Protein AF-A0A1R1DCY3-F1 (afdb_monomer_lite)

Radius of gyration: 13.81 Å; chains: 1; bounding box: 33×36×29 Å

Structure (mmCIF, N/CA/C/O backbone):
data_AF-A0A1R1DCY3-F1
#
_entry.id   AF-A0A1R1DCY3-F1
#
loop_
_atom_site.group_PDB
_atom_site.id
_atom_site.type_symbol
_atom_site.label_atom_id
_atom_site.label_alt_id
_atom_site.label_comp_id
_atom_site.label_asym_id
_atom_site.label_entity_id
_atom_site.label_seq_id
_atom_site.pdbx_PDB_ins_code
_atom_site.Cartn_x
_atom_site.Cartn_y
_atom_site.Cartn_z
_atom_site.occupancy
_atom_site.B_iso_or_equiv
_atom_site.auth_seq_id
_atom_site.auth_comp_id
_atom_site.auth_asym_id
_atom_site.auth_atom_id
_atom_site.pdbx_PDB_model_num
ATOM 1 N N . MET A 1 1 ? 16.837 -27.826 -0.878 1.00 39.38 1 MET A N 1
ATOM 2 C CA . MET A 1 1 ? 16.755 -26.484 -0.266 1.00 39.38 1 MET A CA 1
ATOM 3 C C . MET A 1 1 ? 17.724 -25.576 -0.997 1.00 39.38 1 MET A C 1
ATOM 5 O O . MET A 1 1 ? 18.915 -25.643 -0.728 1.00 39.38 1 MET A O 1
ATOM 9 N N . THR A 1 2 ? 17.260 -24.794 -1.966 1.00 38.97 2 THR A N 1
ATOM 10 C CA . THR A 1 2 ? 18.097 -23.755 -2.578 1.00 38.97 2 THR A CA 1
ATOM 11 C C . THR A 1 2 ? 17.827 -22.463 -1.826 1.00 38.97 2 THR A C 1
ATOM 13 O O . THR A 1 2 ? 16.765 -21.864 -1.973 1.00 38.97 2 THR A O 1
ATOM 16 N N . ASN A 1 3 ? 18.776 -22.086 -0.971 1.00 49.34 3 ASN A N 1
ATOM 17 C CA . ASN A 1 3 ? 18.867 -20.747 -0.409 1.00 49.34 3 ASN A CA 1
ATOM 18 C C . ASN A 1 3 ? 19.118 -19.790 -1.581 1.00 49.34 3 ASN A C 1
ATOM 20 O O . ASN A 1 3 ? 20.239 -1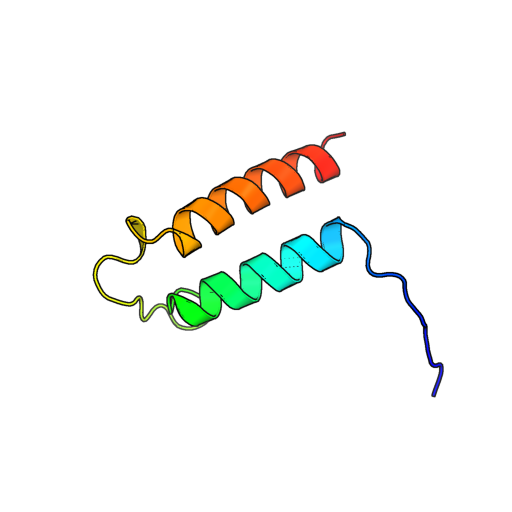9.701 -2.075 1.00 49.34 3 ASN A O 1
ATOM 24 N N . LEU A 1 4 ? 18.064 -19.148 -2.087 1.00 51.69 4 LEU A N 1
ATOM 25 C CA . LEU A 1 4 ? 18.223 -17.969 -2.925 1.00 51.69 4 LEU A CA 1
ATOM 26 C C . LEU A 1 4 ? 18.333 -16.772 -1.985 1.00 51.69 4 LEU A C 1
ATOM 28 O O . LEU A 1 4 ? 17.318 -16.284 -1.494 1.00 51.69 4 LEU A O 1
ATOM 32 N N . ASP A 1 5 ? 19.553 -16.276 -1.794 1.00 52.94 5 ASP A N 1
ATOM 33 C CA . ASP A 1 5 ? 19.785 -14.845 -1.583 1.00 52.94 5 ASP A CA 1
ATOM 34 C C . ASP A 1 5 ? 19.269 -14.110 -2.835 1.00 52.94 5 ASP A C 1
ATOM 36 O O . ASP A 1 5 ? 20.017 -13.707 -3.724 1.00 52.94 5 ASP A O 1
ATOM 40 N N . LYS A 1 6 ? 17.943 -14.016 -2.977 1.00 57.50 6 LYS A N 1
ATOM 41 C CA . LYS A 1 6 ? 17.324 -13.073 -3.897 1.00 57.50 6 LYS A CA 1
ATOM 42 C C . LYS A 1 6 ? 17.470 -11.730 -3.207 1.00 57.50 6 LYS A C 1
ATOM 44 O O . LYS A 1 6 ? 16.752 -11.445 -2.255 1.00 57.50 6 LYS A O 1
ATOM 49 N N . THR A 1 7 ? 18.379 -10.892 -3.689 1.00 60.62 7 THR A N 1
ATOM 50 C CA . THR A 1 7 ? 18.180 -9.448 -3.576 1.00 60.62 7 THR A CA 1
ATOM 51 C C . THR A 1 7 ? 16.784 -9.161 -4.118 1.00 60.62 7 THR A C 1
ATOM 53 O O . THR A 1 7 ? 16.585 -9.204 -5.331 1.00 60.62 7 THR A O 1
ATOM 56 N N . GLU A 1 8 ? 15.809 -8.992 -3.222 1.00 73.06 8 GLU A N 1
ATOM 57 C CA . GLU A 1 8 ? 14.430 -8.682 -3.593 1.00 73.06 8 GLU A CA 1
ATOM 58 C C . GLU A 1 8 ? 14.442 -7.457 -4.509 1.00 73.06 8 GLU A C 1
ATOM 60 O O . GLU A 1 8 ? 15.085 -6.439 -4.192 1.00 73.06 8 GLU A O 1
ATOM 65 N N . SER A 1 9 ? 13.769 -7.583 -5.655 1.00 90.06 9 SER A N 1
ATOM 66 C CA . SER A 1 9 ? 13.622 -6.487 -6.606 1.00 90.06 9 SER A CA 1
ATOM 67 C C . SER A 1 9 ? 12.896 -5.310 -5.944 1.00 90.06 9 SER A C 1
ATOM 69 O O . SER A 1 9 ? 12.239 -5.462 -4.910 1.00 90.06 9 SER A O 1
ATOM 71 N N . GLU A 1 10 ? 13.029 -4.106 -6.505 1.00 92.19 10 GLU A N 1
ATOM 72 C CA . GLU A 1 10 ? 12.246 -2.954 -6.031 1.00 92.19 10 GLU A CA 1
ATOM 73 C C . GLU A 1 10 ? 10.741 -3.270 -6.070 1.00 92.19 10 GLU A C 1
ATOM 75 O O . GLU A 1 10 ? 10.029 -2.981 -5.111 1.00 92.19 10 GLU A O 1
ATOM 80 N N . GLU A 1 11 ? 10.284 -3.952 -7.123 1.00 94.00 11 GLU A N 1
ATOM 81 C CA . GLU A 1 11 ? 8.904 -4.414 -7.281 1.00 94.00 11 GLU A CA 1
ATOM 82 C C . GLU A 1 11 ? 8.469 -5.354 -6.145 1.00 94.00 11 GLU A C 1
ATOM 84 O O . GLU A 1 11 ? 7.453 -5.097 -5.498 1.00 94.00 11 GLU A O 1
ATOM 89 N N . ASP A 1 12 ? 9.260 -6.390 -5.837 1.00 94.50 12 ASP A N 1
ATOM 90 C CA . ASP A 1 12 ? 8.949 -7.344 -4.760 1.00 94.50 12 ASP A CA 1
ATOM 91 C C . ASP A 1 12 ? 8.805 -6.629 -3.408 1.00 94.50 12 ASP A C 1
ATOM 93 O O . ASP A 1 12 ? 7.872 -6.892 -2.640 1.00 94.50 12 ASP A O 1
ATOM 97 N N . LYS A 1 13 ? 9.704 -5.677 -3.125 1.00 95.38 13 LYS A N 1
ATOM 98 C CA . LYS A 1 13 ? 9.673 -4.881 -1.890 1.00 95.38 13 LYS A CA 1
ATOM 99 C C . LYS A 1 13 ? 8.412 -4.032 -1.804 1.00 95.38 13 LYS A C 1
ATOM 101 O O . LYS A 1 13 ? 7.764 -4.008 -0.758 1.00 95.38 13 LYS A O 1
ATOM 106 N N . LEU A 1 14 ? 8.048 -3.368 -2.899 1.00 97.00 14 LEU A N 1
ATOM 107 C CA . LEU A 1 14 ? 6.853 -2.530 -2.985 1.00 97.00 14 LEU A CA 1
ATOM 108 C C . LEU A 1 14 ? 5.570 -3.356 -2.823 1.00 97.00 14 LEU A C 1
ATOM 110 O O . LEU A 1 14 ? 4.684 -2.971 -2.058 1.00 97.00 14 LEU A O 1
ATOM 114 N N . ILE A 1 15 ? 5.482 -4.526 -3.464 1.00 96.38 15 ILE A N 1
ATOM 115 C CA . ILE A 1 15 ? 4.345 -5.446 -3.317 1.00 96.38 15 ILE A CA 1
ATOM 116 C C . ILE A 1 15 ? 4.217 -5.918 -1.863 1.00 96.38 15 ILE A C 1
ATOM 118 O O . ILE A 1 15 ? 3.124 -5.871 -1.286 1.00 96.38 15 ILE A O 1
ATOM 122 N N . ASN A 1 16 ? 5.324 -6.330 -1.243 1.00 96.81 16 ASN A N 1
ATOM 123 C CA 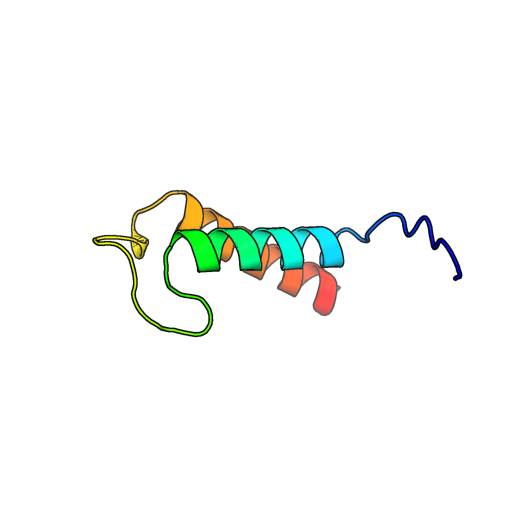. ASN A 1 16 ? 5.337 -6.767 0.152 1.00 96.81 16 ASN A CA 1
ATOM 124 C C . ASN A 1 16 ? 4.926 -5.639 1.111 1.00 96.81 16 ASN A C 1
ATOM 126 O O . ASN A 1 16 ? 4.123 -5.863 2.024 1.00 96.81 16 ASN A O 1
ATOM 130 N N . GLU A 1 17 ? 5.422 -4.419 0.890 1.00 97.62 17 GLU A N 1
ATOM 131 C CA . GLU A 1 17 ? 5.038 -3.239 1.665 1.00 97.62 17 GLU A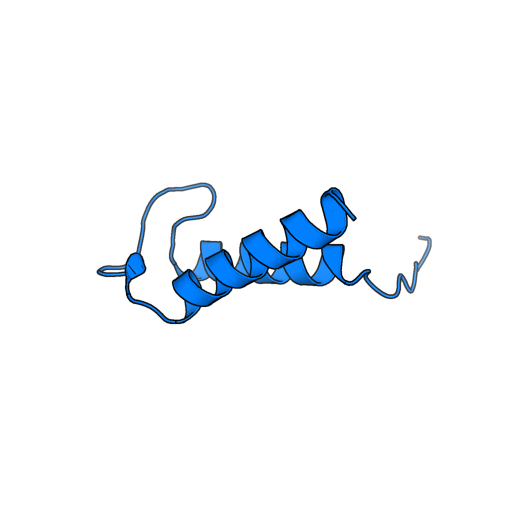 CA 1
ATOM 132 C C . GLU A 1 17 ? 3.532 -2.964 1.536 1.00 97.62 17 GLU A C 1
ATOM 134 O O . GLU A 1 17 ? 2.833 -2.881 2.552 1.00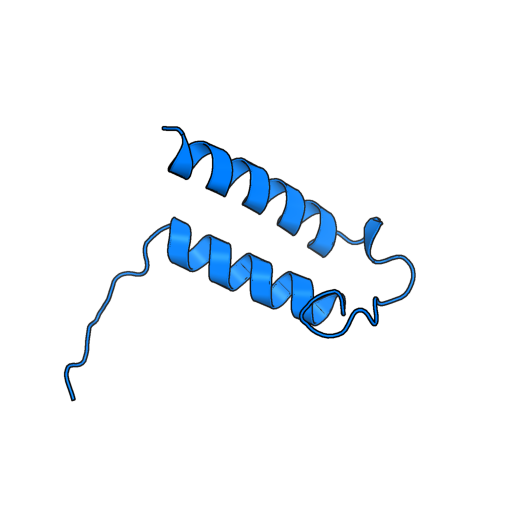 97.62 17 GLU A O 1
ATOM 139 N N . LYS A 1 18 ? 3.002 -2.926 0.306 1.00 97.62 18 LYS A N 1
ATOM 140 C CA . LYS A 1 18 ? 1.572 -2.717 0.037 1.00 97.62 18 LYS A CA 1
ATOM 141 C C . LYS A 1 18 ? 0.702 -3.742 0.759 1.00 97.62 18 LYS A C 1
ATOM 143 O O . LYS A 1 18 ? -0.277 -3.369 1.404 1.00 97.62 18 LYS A O 1
ATOM 148 N N . ILE A 1 19 ? 1.055 -5.027 0.688 1.00 97.38 19 ILE A N 1
ATOM 149 C CA . ILE A 1 19 ? 0.305 -6.104 1.351 1.00 97.38 19 ILE A CA 1
ATOM 150 C C . ILE A 1 19 ? 0.285 -5.898 2.870 1.00 97.38 19 ILE A C 1
ATOM 152 O O . ILE A 1 19 ? -0.754 -6.088 3.506 1.00 97.38 19 ILE A O 1
ATOM 156 N N . ASN A 1 20 ? 1.412 -5.513 3.469 1.00 97.62 20 ASN A N 1
ATOM 157 C CA . ASN A 1 20 ? 1.494 -5.291 4.911 1.00 97.62 20 ASN A CA 1
ATOM 158 C C . ASN A 1 20 ? 0.664 -4.080 5.355 1.00 97.62 20 ASN A C 1
ATOM 160 O O . ASN A 1 20 ? -0.060 -4.172 6.349 1.00 97.62 20 ASN A O 1
ATOM 164 N N . LEU A 1 21 ? 0.697 -2.985 4.593 1.00 97.81 21 LEU A N 1
ATOM 165 C CA . LEU A 1 21 ? -0.139 -1.809 4.844 1.00 97.81 21 LEU A CA 1
ATOM 166 C C . LEU A 1 21 ? -1.629 -2.146 4.695 1.00 97.81 21 LEU A C 1
ATOM 168 O O . LEU A 1 21 ? -2.425 -1.830 5.577 1.00 97.81 21 LEU A O 1
ATOM 172 N N . ALA A 1 22 ? -2.004 -2.869 3.639 1.00 97.00 22 ALA A N 1
ATOM 173 C CA . ALA A 1 22 ? -3.383 -3.282 3.402 1.00 97.00 22 ALA A CA 1
ATOM 174 C C . ALA A 1 22 ? -3.916 -4.198 4.520 1.00 97.00 22 ALA A C 1
ATOM 176 O O . ALA A 1 22 ? -5.048 -4.029 4.975 1.00 97.00 22 ALA A O 1
ATOM 177 N N . LYS A 1 23 ? -3.093 -5.132 5.023 1.00 96.69 23 LYS A N 1
ATOM 178 C CA . LYS A 1 23 ? -3.427 -5.957 6.199 1.00 96.69 23 LYS A CA 1
ATOM 179 C C . LYS A 1 23 ? -3.629 -5.104 7.449 1.00 96.69 23 LYS A C 1
ATOM 181 O O . LYS A 1 23 ? -4.612 -5.304 8.153 1.00 96.69 23 LYS A O 1
ATOM 186 N N . LYS A 1 24 ? -2.728 -4.151 7.710 1.00 95.69 24 LYS A N 1
ATOM 187 C CA . LYS A 1 24 ? -2.804 -3.244 8.868 1.00 95.69 24 LYS A CA 1
ATOM 188 C C . LYS A 1 24 ? -4.073 -2.389 8.850 1.00 95.69 24 LYS A C 1
ATOM 190 O O . LYS A 1 24 ? -4.651 -2.135 9.901 1.00 95.69 24 LYS A O 1
ATOM 195 N N . LEU A 1 25 ? -4.510 -1.975 7.663 1.00 96.94 25 LEU A N 1
ATOM 196 C CA . LEU A 1 25 ? -5.738 -1.206 7.477 1.00 96.94 25 LEU A CA 1
ATOM 197 C C . LEU A 1 25 ? -7.008 -2.062 7.459 1.00 96.94 25 LEU A C 1
ATOM 199 O O . LEU A 1 25 ? -8.090 -1.487 7.492 1.00 96.94 25 LEU A O 1
ATOM 203 N N . GLY A 1 26 ? -6.905 -3.394 7.412 1.00 96.31 26 GLY A N 1
ATOM 204 C CA . GLY A 1 26 ? -8.065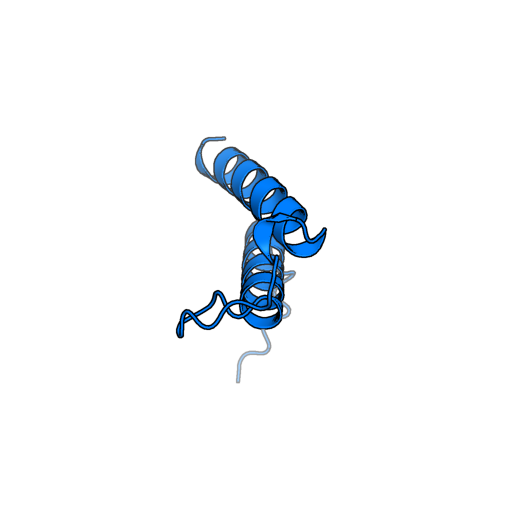 -4.286 7.326 1.00 96.31 26 GLY A CA 1
ATOM 205 C C . GLY A 1 26 ? -8.715 -4.335 5.939 1.00 96.31 26 GLY A C 1
ATOM 206 O O . GLY A 1 26 ? -9.869 -4.727 5.814 1.00 96.31 26 GLY A O 1
ATOM 207 N N . ILE A 1 27 ? -7.984 -3.952 4.889 1.00 95.88 27 ILE A N 1
ATOM 208 C CA . ILE A 1 27 ? -8.468 -3.930 3.495 1.00 95.88 27 ILE A CA 1
ATOM 209 C C . ILE A 1 27 ? -7.867 -5.056 2.642 1.00 95.88 27 ILE A C 1
ATOM 211 O O . ILE A 1 27 ? -7.924 -5.017 1.415 1.00 95.88 27 ILE A O 1
ATOM 215 N N . TRP A 1 28 ? -7.270 -6.070 3.276 1.00 94.75 28 TRP A N 1
ATOM 216 C CA . TRP A 1 28 ? -6.650 -7.207 2.593 1.00 94.75 28 TRP A CA 1
ATOM 217 C C . TRP A 1 28 ? -7.399 -8.517 2.856 1.00 94.75 28 TRP A C 1
ATOM 219 O O . TRP A 1 28 ? -7.513 -8.949 4.004 1.00 94.75 28 TRP A O 1
ATOM 229 N N . LYS A 1 29 ? -7.817 -9.198 1.777 1.00 91.00 29 LYS A N 1
ATOM 230 C CA . LYS A 1 29 ? -8.648 -10.424 1.745 1.00 91.00 29 LYS A CA 1
ATOM 231 C C . LYS A 1 29 ? -10.045 -10.258 2.346 1.00 91.00 29 LYS A C 1
ATOM 233 O O . LYS A 1 29 ? -11.026 -10.377 1.623 1.00 91.00 29 LYS A O 1
ATOM 238 N N . SER A 1 30 ? -10.126 -9.994 3.644 1.00 86.75 30 SER A N 1
ATOM 239 C CA . SER A 1 30 ? -11.377 -9.678 4.329 1.00 86.75 30 SER A CA 1
ATOM 240 C C . SER A 1 30 ? -11.493 -8.165 4.404 1.00 86.75 30 SER A C 1
ATOM 242 O O . SER A 1 30 ? -10.608 -7.519 4.958 1.00 86.75 30 SER A O 1
ATOM 244 N N . PHE A 1 31 ? -12.553 -7.596 3.835 1.00 90.12 31 PHE A N 1
ATOM 245 C CA . PHE A 1 31 ? -12.793 -6.156 3.898 1.00 90.12 31 PHE A CA 1
ATOM 246 C C . PHE A 1 31 ? -13.412 -5.797 5.254 1.00 90.12 31 PHE A C 1
ATOM 248 O O . PHE A 1 31 ? -14.629 -5.742 5.404 1.00 90.12 31 PHE A O 1
ATOM 255 N N . ASN A 1 32 ? -12.552 -5.613 6.253 1.00 94.88 32 ASN A N 1
ATOM 256 C CA . ASN A 1 32 ? -12.903 -5.163 7.598 1.00 94.88 32 ASN A CA 1
ATOM 257 C C . ASN A 1 32 ? -12.032 -3.951 7.973 1.00 94.88 32 ASN A C 1
ATOM 259 O O . ASN A 1 32 ? -11.144 -4.072 8.825 1.00 94.88 32 ASN A O 1
ATOM 263 N N . PRO A 1 33 ? -12.206 -2.817 7.272 1.00 95.25 33 PRO A N 1
ATOM 264 C CA . PRO A 1 33 ? -11.334 -1.669 7.423 1.00 95.25 33 PRO A CA 1
ATOM 265 C C . PRO A 1 33 ? -11.414 -1.062 8.822 1.00 95.25 33 PRO A C 1
ATOM 267 O O . PRO A 1 33 ? -12.488 -0.961 9.414 1.00 95.25 33 PRO A O 1
ATOM 270 N N . ILE A 1 34 ? -10.279 -0.579 9.323 1.00 95.00 34 ILE A N 1
ATOM 271 C CA . ILE A 1 34 ? -10.278 0.269 10.518 1.00 95.00 34 ILE A CA 1
ATOM 272 C C . ILE A 1 34 ? -10.984 1.601 10.229 1.00 95.00 34 ILE A C 1
ATOM 274 O O . ILE A 1 34 ? -10.952 2.114 9.107 1.00 95.00 34 ILE A O 1
ATOM 278 N N . GLU A 1 35 ? -11.595 2.200 11.249 1.00 95.69 35 GLU A N 1
ATOM 279 C CA . GLU A 1 35 ? -12.320 3.461 11.088 1.00 95.69 35 GLU A CA 1
ATOM 280 C C . GLU A 1 35 ? -11.412 4.573 10.528 1.00 95.69 35 GLU A C 1
ATOM 282 O O . GLU A 1 35 ? -10.297 4.824 11.009 1.00 95.69 35 GLU A O 1
ATOM 287 N N . GLY A 1 36 ? -11.895 5.227 9.468 1.00 95.31 36 GLY A N 1
ATOM 288 C CA . GLY A 1 36 ? -11.191 6.314 8.791 1.00 95.31 36 GLY A CA 1
ATOM 289 C C . GLY A 1 36 ? -9.897 5.897 8.084 1.00 95.31 36 GLY A C 1
ATOM 290 O O . GLY A 1 36 ? -9.019 6.749 7.921 1.00 95.31 36 GLY A O 1
ATOM 291 N N . TYR A 1 37 ? -9.745 4.622 7.690 1.00 94.12 37 TYR A N 1
ATOM 292 C CA . TYR A 1 37 ? -8.532 4.095 7.041 1.00 94.12 37 TYR A CA 1
ATOM 293 C C . TYR A 1 37 ? -8.048 4.945 5.851 1.00 94.12 37 TYR A C 1
ATOM 295 O O . TYR A 1 37 ? -6.849 5.177 5.730 1.00 94.12 37 TYR A O 1
ATOM 303 N N . GLU A 1 38 ? -8.963 5.492 5.047 1.00 93.31 38 GLU A N 1
ATOM 304 C CA . GLU A 1 38 ? -8.681 6.326 3.862 1.00 93.31 38 GLU A CA 1
ATOM 305 C C . GLU A 1 38 ? -7.889 7.602 4.192 1.00 93.31 38 GLU A C 1
ATOM 307 O O . GLU A 1 38 ? -7.139 8.126 3.373 1.00 93.31 38 GLU A O 1
ATOM 312 N N . THR A 1 39 ? -8.002 8.098 5.427 1.00 93.81 39 THR A N 1
ATOM 313 C CA . THR A 1 39 ? -7.270 9.292 5.884 1.00 93.81 39 THR A CA 1
ATOM 314 C C . THR A 1 39 ? -5.904 8.963 6.490 1.00 93.81 39 THR A C 1
ATOM 316 O O . THR A 1 39 ? -5.097 9.865 6.747 1.00 93.81 39 THR A O 1
ATOM 319 N N . LYS A 1 40 ? -5.621 7.678 6.749 1.00 95.06 40 LYS A N 1
ATOM 320 C CA . LYS A 1 40 ? -4.387 7.240 7.407 1.00 95.06 40 LYS A CA 1
ATOM 321 C C . LYS A 1 40 ? -3.208 7.365 6.446 1.00 95.06 40 LYS A C 1
ATOM 323 O O . LYS A 1 40 ? -3.315 7.112 5.250 1.00 95.06 40 LYS A O 1
ATOM 328 N N . LYS A 1 41 ? -2.036 7.686 7.002 1.00 96.69 41 LYS A N 1
ATOM 329 C CA . LYS A 1 41 ? -0.772 7.745 6.246 1.00 96.69 41 LYS A CA 1
ATOM 330 C C . LYS A 1 41 ? -0.473 6.436 5.508 1.00 96.69 41 LYS A C 1
ATOM 332 O O . LYS A 1 41 ? 0.029 6.481 4.394 1.00 96.69 41 LYS A O 1
ATOM 337 N N . ASP A 1 42 ? -0.839 5.302 6.103 1.00 97.06 42 ASP A N 1
ATOM 338 C CA . ASP A 1 42 ? -0.666 3.980 5.497 1.00 97.06 42 ASP A CA 1
ATOM 339 C C . ASP A 1 42 ? -1.441 3.841 4.176 1.00 97.06 42 ASP A C 1
ATOM 341 O O . ASP A 1 42 ? -0.939 3.227 3.242 1.00 97.06 42 ASP A O 1
ATOM 345 N N . PHE A 1 43 ? -2.634 4.439 4.069 1.00 97.56 43 PHE A N 1
ATOM 346 C CA . PHE A 1 43 ? -3.423 4.394 2.837 1.00 97.56 43 PHE A CA 1
ATOM 347 C C . PHE A 1 43 ? -2.788 5.259 1.746 1.00 97.56 43 PHE A C 1
ATOM 349 O O . PHE A 1 43 ? -2.584 4.788 0.634 1.00 97.56 43 PHE A O 1
ATOM 356 N N . LYS A 1 44 ? -2.346 6.474 2.094 1.00 97.69 44 LYS A N 1
ATOM 357 C CA . LYS A 1 44 ? -1.584 7.336 1.170 1.00 97.69 44 LYS A CA 1
ATOM 358 C C . LYS A 1 44 ? -0.324 6.644 0.651 1.00 97.69 44 LYS A C 1
ATOM 360 O O . LYS A 1 44 ? 0.003 6.743 -0.526 1.00 97.69 44 LYS A O 1
ATOM 365 N N . ARG A 1 45 ? 0.364 5.896 1.519 1.00 98.00 45 ARG A N 1
ATOM 366 C CA . ARG A 1 45 ? 1.541 5.117 1.131 1.00 98.00 45 ARG A CA 1
ATOM 367 C C . ARG A 1 45 ? 1.196 3.999 0.142 1.00 98.00 45 ARG A C 1
ATOM 369 O O . ARG A 1 45 ? 1.962 3.773 -0.786 1.00 98.00 45 ARG A O 1
ATOM 376 N N . ILE A 1 46 ? 0.045 3.339 0.292 1.00 98.00 46 ILE A N 1
ATOM 377 C CA . ILE A 1 46 ? -0.451 2.372 -0.703 1.00 98.00 46 ILE A CA 1
ATOM 378 C C . ILE A 1 46 ? -0.649 3.049 -2.069 1.00 98.00 46 ILE A C 1
ATOM 380 O O . ILE A 1 46 ? -0.218 2.496 -3.076 1.00 98.00 46 ILE A O 1
ATOM 384 N N . GLU A 1 47 ? -1.227 4.253 -2.113 1.00 97.81 47 GLU A N 1
ATOM 385 C CA . GLU A 1 47 ? -1.424 4.991 -3.372 1.00 97.81 47 GLU A CA 1
ATOM 386 C C . GLU A 1 47 ? -0.097 5.384 -4.044 1.00 97.81 47 GLU A C 1
ATOM 388 O O . GLU A 1 47 ? 0.027 5.337 -5.268 1.00 97.81 47 GLU A O 1
ATOM 393 N N . GLU A 1 48 ? 0.910 5.775 -3.260 1.00 98.19 48 GLU A N 1
ATOM 394 C CA . GLU A 1 48 ? 2.263 6.046 -3.764 1.00 98.19 48 GLU A CA 1
ATOM 395 C C . GLU A 1 48 ? 2.919 4.789 -4.342 1.00 98.19 48 GLU A C 1
ATOM 397 O O . GLU A 1 48 ? 3.512 4.844 -5.421 1.00 98.19 48 GLU A O 1
ATOM 402 N N . ILE A 1 49 ? 2.792 3.657 -3.643 1.00 98.06 49 ILE A N 1
ATOM 403 C CA . ILE A 1 49 ? 3.297 2.366 -4.114 1.00 98.06 49 ILE A CA 1
ATOM 404 C C . ILE A 1 49 ? 2.620 1.980 -5.432 1.00 98.06 49 ILE A C 1
ATOM 406 O O . ILE A 1 49 ? 3.304 1.556 -6.358 1.00 98.06 49 ILE A O 1
ATOM 410 N N . ASP A 1 50 ? 1.308 2.179 -5.554 1.00 97.31 50 ASP A N 1
ATOM 411 C CA . ASP A 1 50 ? 0.566 1.851 -6.774 1.00 97.31 50 ASP A CA 1
ATOM 412 C C . ASP A 1 50 ? 1.016 2.673 -7.978 1.00 97.31 50 ASP A C 1
ATOM 414 O O . ASP A 1 50 ? 1.178 2.127 -9.070 1.00 97.31 50 ASP A O 1
ATOM 418 N N . LYS A 1 51 ? 1.313 3.961 -7.776 1.00 97.50 51 LYS A N 1
ATOM 419 C CA . LYS A 1 51 ? 1.929 4.796 -8.816 1.00 97.50 51 LYS A CA 1
ATOM 420 C C . LYS A 1 51 ? 3.302 4.264 -9.210 1.00 97.50 51 LYS A C 1
ATOM 422 O O . LYS A 1 51 ? 3.576 4.113 -10.396 1.00 97.50 51 LYS A O 1
ATOM 427 N N . ARG A 1 52 ? 4.144 3.927 -8.230 1.00 96.69 52 ARG A N 1
ATOM 428 C CA . ARG A 1 52 ? 5.501 3.436 -8.490 1.00 96.69 52 ARG A CA 1
ATOM 429 C C . ARG A 1 52 ? 5.510 2.088 -9.212 1.00 96.69 52 ARG A C 1
ATOM 431 O O . ARG A 1 52 ? 6.285 1.896 -10.141 1.00 96.69 52 ARG A O 1
ATOM 438 N N . LEU A 1 53 ? 4.626 1.171 -8.830 1.00 96.31 53 LEU A N 1
ATOM 439 C CA . LEU A 1 53 ? 4.456 -0.111 -9.517 1.00 96.31 53 LEU A CA 1
ATOM 440 C C . LEU A 1 53 ? 3.949 0.080 -10.953 1.00 96.31 53 LEU A C 1
ATOM 442 O O . LEU A 1 53 ? 4.408 -0.614 -11.860 1.00 96.31 53 LEU A O 1
ATOM 446 N N . ALA A 1 54 ? 3.055 1.046 -11.184 1.00 95.88 54 ALA A N 1
ATOM 447 C CA . A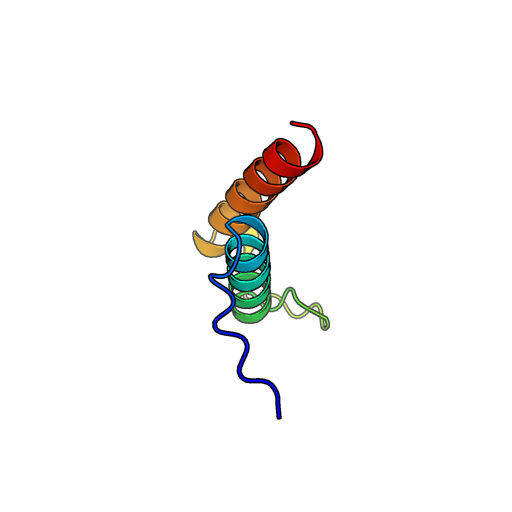LA A 1 54 ? 2.601 1.385 -12.529 1.00 95.88 54 ALA A CA 1
ATOM 448 C C . ALA A 1 54 ? 3.732 1.963 -13.399 1.00 95.88 54 ALA A C 1
ATOM 450 O O . ALA A 1 54 ? 3.802 1.638 -14.582 1.00 95.88 54 ALA A O 1
ATOM 451 N N . GLU A 1 55 ? 4.626 2.779 -12.832 1.00 96.06 55 GLU A N 1
ATOM 452 C CA . GLU A 1 55 ? 5.830 3.265 -13.524 1.00 96.06 55 GLU A CA 1
ATOM 453 C C . GLU A 1 55 ? 6.773 2.117 -13.895 1.00 96.06 55 GLU A C 1
ATOM 455 O O . GLU A 1 55 ? 7.242 2.068 -15.024 1.00 96.06 55 GLU A O 1
ATOM 460 N N . ILE A 1 56 ? 7.018 1.178 -12.973 1.00 93.19 56 ILE A N 1
ATOM 461 C CA . ILE A 1 56 ? 7.878 0.008 -13.220 1.00 93.19 56 ILE A CA 1
ATOM 462 C C . ILE A 1 56 ? 7.287 -0.891 -14.316 1.00 93.19 56 ILE A C 1
ATOM 464 O O . ILE A 1 56 ? 8.023 -1.414 -15.142 1.00 93.19 56 ILE A O 1
ATOM 468 N N . THR A 1 57 ? 5.961 -1.061 -14.339 1.00 85.81 57 THR A N 1
ATOM 469 C CA . THR A 1 57 ? 5.281 -1.951 -15.299 1.00 85.81 57 THR A CA 1
ATOM 470 C C . THR A 1 57 ? 5.209 -1.364 -16.713 1.00 85.81 57 THR A C 1
ATOM 472 O O . THR A 1 57 ? 5.234 -2.110 -17.688 1.00 85.81 57 THR A O 1
ATOM 475 N N . ASN A 1 58 ? 5.070 -0.039 -16.833 1.00 85.38 58 ASN A N 1
ATOM 476 C CA . ASN A 1 58 ? 4.908 0.652 -18.120 1.00 85.38 58 ASN A CA 1
ATOM 477 C C . ASN A 1 58 ? 6.212 1.273 -18.660 1.00 85.38 58 ASN A C 1
ATOM 479 O O . ASN A 1 58 ? 6.175 1.905 -19.718 1.00 85.38 58 ASN A O 1
ATOM 483 N N . GLY A 1 59 ? 7.310 1.169 -17.906 1.00 65.19 59 GLY A N 1
ATOM 484 C CA . GLY A 1 59 ? 8.618 1.758 -18.206 1.00 65.19 59 GLY A CA 1
ATOM 485 C C . GLY A 1 59 ? 9.581 0.835 -18.937 1.00 65.19 59 GLY A C 1
ATOM 486 O O . GLY A 1 59 ? 9.346 -0.393 -18.970 1.00 65.19 59 GLY A O 1
#

Foldseek 3Di:
DDPPPPPQDPLNVLVVLLQVLCVVQCNHPGNPGDPPSCVDPSVVSNVVSVVVNVVVVVD

Secondary structure (DSSP, 8-state):
---------HHHHHHHHHHHHHHHHT-SSS--PPTTGGGSHHHHHHHHHHHHHHHHHH-

pLDDT: mean 88.98, std 15.54, range [38.97, 98.19]

Sequence (59 aa):
MTNLDKTESEEDKLINEKINLAKKLGIWKSFNPIEGYETKKDFKRIEEIDKRLAEITNG